Protein AF-A0A932WW23-F1 (afdb_monomer)

Solvent-accessible surface area (backbone atoms only — not comparable to full-atom values): 6292 Å² total; per-residue (Å²): 137,76,63,62,64,58,52,51,52,51,52,50,52,52,52,52,54,51,48,51,52,51,51,54,69,54,38,59,61,53,49,52,51,48,53,50,46,67,54,45,51,57,51,49,54,59,62,46,47,21,56,51,38,28,36,34,70,71,64,77,38,61,59,84,69,48,49,72,77,44,39,72,58,53,50,38,61,71,72,43,58,68,86,62,21,52,61,52,53,52,46,35,37,77,44,14,46,80,62,41,66,54,52,53,52,41,52,74,71,53,74,76,115

Secondary structure (DSSP, 8-state):
--SHHHHHHHHHHHHHHHHHHHHHHHHHHHHHHHHHHHHHHHHHHHHHHHHHHHHHHTTSS-HHHHHHHTHHHHHHHHHS-HHHHHHHHHHHHHHHHHHHHHHHHHHHTTTT-

Sequence (113 aa):
MTILLPALAVIFAAVNVWLIVRIINRKERWAKWTIAATLCLPALYVLSFGPACGLVERGTLNISNVAPVYRPILVVMLRGPNWMRRPLDEYARLCGGEGTVFWMRLLVDGRMF

Foldseek 3Di:
DPVPVVVVVVVVVVVVVVVVCVCVVVVVVVVVVVVCCVVVVVVVLLVVLQQVLQCVLVVVDPCVVVCVSCVVVLCCLVVNDPVSNVVSVVSNCVRHNPVSVVVSVCVVVVVPD

Mean predicted aligned error: 10.71 Å

Radius of gyration: 26.0 Å; Cα contacts (8 Å, |Δi|>4): 57; chains: 1; bounding box: 42×28×80 Å

Structure (mmCIF, N/CA/C/O backbone):
data_AF-A0A932WW23-F1
#
_entry.id   AF-A0A932WW23-F1
#
loop_
_atom_site.group_PDB
_atom_site.id
_atom_site.type_symbol
_atom_site.label_atom_id
_atom_site.label_alt_id
_atom_site.label_comp_id
_atom_site.label_asym_id
_atom_site.label_entity_id
_atom_site.label_seq_id
_atom_site.pdbx_PDB_ins_code
_atom_site.Cartn_x
_atom_site.Cartn_y
_atom_site.Cartn_z
_atom_site.occupancy
_atom_site.B_iso_or_equiv
_atom_site.auth_seq_id
_atom_site.auth_comp_id
_atom_site.auth_asym_id
_atom_site.auth_atom_id
_atom_site.pdbx_PDB_model_num
ATOM 1 N N . MET A 1 1 ? -21.981 -6.800 60.126 1.00 59.06 1 MET A N 1
ATOM 2 C CA . MET A 1 1 ? -21.199 -6.927 58.873 1.00 59.06 1 MET A CA 1
ATOM 3 C C . MET A 1 1 ? -21.988 -6.423 57.657 1.00 59.06 1 MET A C 1
ATOM 5 O O . MET A 1 1 ? -22.103 -7.116 56.660 1.00 59.06 1 MET A O 1
ATOM 9 N N . THR A 1 2 ? -22.538 -5.206 57.718 1.00 78.44 2 THR A N 1
ATOM 10 C CA . THR A 1 2 ? -23.403 -4.632 56.662 1.00 78.44 2 THR A CA 1
ATOM 11 C C . THR A 1 2 ? -22.709 -3.559 55.819 1.00 78.44 2 THR A C 1
ATOM 13 O O . THR A 1 2 ? -23.207 -3.203 54.762 1.00 78.44 2 THR A O 1
ATOM 16 N N . ILE A 1 3 ? -21.543 -3.069 56.252 1.00 88.62 3 ILE A N 1
ATOM 17 C CA . ILE A 1 3 ? -20.840 -1.927 55.636 1.00 88.62 3 ILE A CA 1
ATOM 18 C C . ILE A 1 3 ? -19.869 -2.376 54.524 1.00 88.62 3 ILE A C 1
ATOM 20 O O . ILE A 1 3 ? -19.532 -1.613 53.626 1.00 88.62 3 ILE A O 1
ATOM 24 N N . LEU A 1 4 ? -19.451 -3.644 54.540 1.00 91.56 4 LEU A N 1
ATOM 25 C CA . LEU A 1 4 ? -18.432 -4.178 53.630 1.00 91.56 4 LEU A CA 1
ATOM 26 C C . LEU A 1 4 ? -18.936 -4.312 52.183 1.00 91.56 4 LEU A C 1
ATOM 28 O O . LEU A 1 4 ? -18.256 -3.902 51.247 1.00 91.56 4 LEU A O 1
ATOM 32 N N . LEU A 1 5 ? -20.156 -4.827 52.011 1.00 88.62 5 LEU A N 1
ATOM 33 C CA . LEU A 1 5 ? -20.830 -4.946 50.713 1.00 88.62 5 LEU A CA 1
ATOM 34 C C . LEU A 1 5 ? -21.027 -3.592 50.002 1.00 88.62 5 LEU A C 1
ATOM 36 O O . LEU A 1 5 ? -20.601 -3.472 48.852 1.00 88.62 5 LEU A O 1
ATOM 40 N N . PRO A 1 6 ? -21.606 -2.554 50.642 1.00 91.94 6 PRO A N 1
ATOM 41 C CA . PRO A 1 6 ? -21.768 -1.257 49.993 1.00 91.94 6 PRO A CA 1
ATOM 42 C C . PRO A 1 6 ? -20.424 -0.566 49.732 1.00 91.94 6 PRO A C 1
ATOM 44 O O . PRO A 1 6 ? -20.266 0.060 48.687 1.00 91.94 6 PRO A O 1
ATOM 47 N N . ALA A 1 7 ? -19.427 -0.727 50.609 1.00 94.81 7 ALA A N 1
ATOM 48 C CA . ALA A 1 7 ? -18.093 -0.173 50.379 1.00 94.81 7 ALA A CA 1
ATOM 49 C C . ALA A 1 7 ? -17.425 -0.762 49.122 1.00 94.81 7 ALA A C 1
ATOM 51 O O . ALA A 1 7 ? -16.895 -0.015 48.300 1.00 94.81 7 ALA A O 1
ATOM 52 N N . LEU A 1 8 ? -17.499 -2.083 48.922 1.00 90.56 8 LEU A N 1
ATOM 53 C CA . LEU A 1 8 ? -16.961 -2.733 47.720 1.00 90.56 8 LEU A CA 1
ATOM 54 C C . LEU A 1 8 ? -17.700 -2.303 46.447 1.00 90.56 8 LEU A C 1
ATOM 56 O O . LEU A 1 8 ? -17.058 -2.066 45.423 1.00 90.56 8 LEU A O 1
ATOM 60 N N . ALA A 1 9 ? -19.025 -2.146 46.511 1.00 92.50 9 ALA A N 1
ATOM 61 C CA . ALA A 1 9 ? -19.822 -1.677 45.378 1.00 92.50 9 ALA A CA 1
ATOM 62 C C . ALA A 1 9 ? -19.431 -0.252 44.947 1.00 92.50 9 ALA A C 1
ATOM 64 O O . ALA A 1 9 ? -19.265 0.013 43.755 1.00 92.50 9 ALA A O 1
ATOM 65 N N . VAL A 1 10 ? -19.215 0.651 45.911 1.00 96.75 10 VAL A N 1
ATOM 66 C CA . VAL A 1 10 ? -18.779 2.030 45.643 1.00 96.75 10 VAL A CA 1
ATOM 67 C C . VAL A 1 10 ? -17.374 2.060 45.040 1.00 96.75 10 VAL A C 1
ATOM 69 O O . VAL A 1 10 ? -17.152 2.760 44.053 1.00 96.75 10 VAL A O 1
ATOM 72 N N . ILE A 1 11 ? -16.437 1.268 45.573 1.00 96.00 11 ILE A N 1
ATOM 73 C CA . ILE A 1 11 ? -15.073 1.183 45.030 1.00 96.00 11 ILE A CA 1
ATOM 74 C C . ILE A 1 11 ? -15.100 0.637 43.598 1.00 96.00 11 ILE A C 1
ATOM 76 O O . ILE A 1 11 ? -14.444 1.193 42.718 1.00 96.00 11 ILE A O 1
ATOM 80 N N . PHE A 1 12 ? -15.892 -0.406 43.334 1.00 85.69 12 PHE A N 1
ATOM 81 C CA . PHE A 1 12 ? -16.039 -0.960 41.990 1.00 85.69 12 PHE A CA 1
ATOM 82 C C . PHE A 1 12 ? -16.587 0.086 41.013 1.00 85.69 12 PHE A C 1
ATOM 84 O O . PHE A 1 12 ? -16.008 0.291 39.945 1.00 85.69 12 PHE A O 1
ATOM 91 N N . ALA A 1 13 ? -17.652 0.801 41.381 1.00 92.50 13 ALA A N 1
ATOM 92 C CA . ALA A 1 13 ? -18.216 1.859 40.547 1.00 92.50 13 ALA A CA 1
ATOM 93 C C . ALA A 1 13 ? -17.195 2.977 40.267 1.00 92.50 13 ALA A C 1
ATOM 95 O O . ALA A 1 13 ? -17.017 3.377 39.115 1.00 92.50 13 ALA A O 1
ATOM 96 N N . ALA A 1 14 ? -16.465 3.423 41.293 1.00 95.62 14 ALA A N 1
ATOM 97 C CA . ALA A 1 14 ? -15.440 4.455 41.164 1.00 95.62 14 ALA A CA 1
ATOM 98 C C . ALA A 1 14 ? -14.299 4.034 40.218 1.00 95.62 14 ALA A C 1
ATOM 100 O O . ALA A 1 14 ? -13.888 4.816 39.358 1.00 95.62 14 ALA A O 1
ATOM 101 N N . VAL A 1 15 ? -13.827 2.786 40.318 1.00 88.75 15 VAL A N 1
ATOM 102 C CA . VAL A 1 15 ? -12.787 2.242 39.429 1.00 88.75 15 VAL A CA 1
ATOM 103 C C . VAL A 1 15 ? -13.283 2.154 37.985 1.00 88.75 15 VAL A C 1
ATOM 105 O O . VAL A 1 15 ? -12.549 2.530 37.071 1.00 88.75 15 VAL A O 1
ATOM 108 N N . ASN A 1 16 ? -14.527 1.719 37.762 1.00 75.38 16 ASN A N 1
ATOM 109 C CA . ASN A 1 16 ? -15.103 1.641 36.417 1.00 75.38 16 ASN A CA 1
ATOM 110 C C . ASN A 1 16 ? -15.195 3.023 35.758 1.00 75.38 16 ASN A C 1
ATOM 112 O O . ASN A 1 16 ? -14.732 3.197 34.631 1.00 75.38 16 ASN A O 1
ATOM 116 N N . VAL A 1 17 ? -15.718 4.025 36.471 1.00 91.56 17 VAL A N 1
ATOM 117 C CA . VAL A 1 17 ? -15.806 5.400 35.954 1.00 91.56 17 VAL A CA 1
ATOM 118 C C . VAL A 1 17 ? -14.412 5.960 35.652 1.00 91.56 17 VAL A C 1
ATOM 120 O O . VAL A 1 17 ? -14.186 6.502 34.569 1.00 91.56 17 VAL A O 1
ATOM 123 N N . TRP A 1 18 ? -13.445 5.773 36.557 1.00 90.50 18 TRP A N 1
ATOM 124 C CA . TRP A 1 18 ? -12.068 6.236 36.361 1.00 90.50 18 TRP A CA 1
ATOM 125 C C . TRP A 1 18 ? -11.388 5.587 35.147 1.00 90.50 18 TRP A C 1
ATOM 127 O O . TRP A 1 18 ? -10.727 6.277 34.364 1.00 90.50 18 TRP A O 1
ATOM 137 N N . LEU A 1 19 ? -11.581 4.280 34.941 1.00 73.81 19 LEU A N 1
ATOM 138 C CA . LEU A 1 19 ? -11.049 3.572 33.777 1.00 73.81 19 LEU A CA 1
ATOM 139 C C . LEU A 1 19 ? -11.671 4.068 32.472 1.00 73.81 19 LEU A C 1
ATOM 141 O O . LEU A 1 19 ? -10.933 4.296 31.516 1.00 73.81 19 LEU A O 1
ATOM 145 N N . ILE A 1 20 ? -12.986 4.288 32.426 1.00 78.19 20 ILE A N 1
ATOM 146 C CA . ILE A 1 20 ? -13.672 4.794 31.228 1.00 78.19 20 ILE A CA 1
ATOM 147 C C . ILE A 1 20 ? -13.136 6.178 30.854 1.00 78.19 20 ILE A C 1
ATOM 149 O O . ILE A 1 20 ? -12.731 6.387 29.709 1.00 78.19 20 ILE A O 1
ATOM 153 N N . VAL A 1 21 ? -13.036 7.093 31.825 1.00 82.81 21 VAL A N 1
ATOM 154 C CA . VAL A 1 21 ? -12.453 8.427 31.609 1.00 82.81 21 VAL A CA 1
ATOM 155 C C . VAL A 1 21 ? -11.013 8.310 31.115 1.00 82.81 21 VAL A C 1
ATOM 157 O O . VAL A 1 21 ? -10.646 8.968 30.146 1.00 82.81 21 VAL A O 1
ATOM 160 N N . ARG A 1 22 ? -10.192 7.436 31.711 1.00 80.38 22 ARG A N 1
ATOM 161 C CA . ARG A 1 22 ? -8.796 7.241 31.290 1.00 80.38 22 ARG A CA 1
ATOM 162 C C . ARG A 1 22 ? -8.684 6.628 29.891 1.00 80.38 22 ARG A C 1
ATOM 164 O O . ARG A 1 22 ? -7.786 7.014 29.147 1.00 80.38 22 ARG A O 1
ATOM 171 N N . ILE A 1 23 ? -9.575 5.713 29.510 1.00 69.75 23 ILE A N 1
ATOM 172 C CA . ILE A 1 23 ? -9.628 5.119 28.165 1.00 69.75 23 ILE A CA 1
ATOM 173 C C . ILE A 1 23 ? -10.025 6.180 27.137 1.00 69.75 23 ILE A C 1
ATOM 175 O O . ILE A 1 23 ? -9.357 6.298 26.113 1.00 69.75 23 ILE 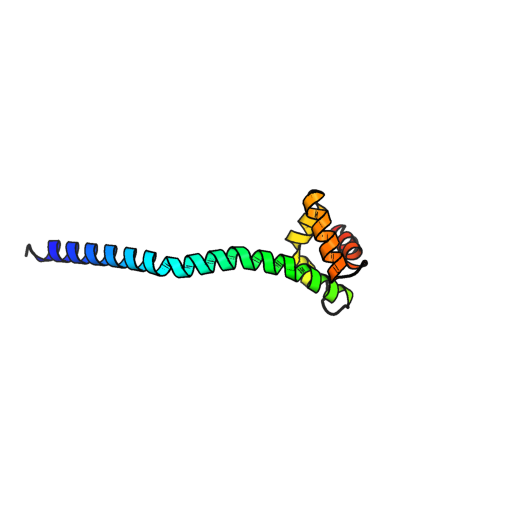A O 1
ATOM 179 N N . ILE A 1 24 ? -11.054 6.982 27.418 1.00 73.50 24 ILE A N 1
ATOM 180 C CA . ILE A 1 24 ? -11.510 8.057 26.527 1.00 73.50 24 ILE A CA 1
ATOM 181 C C . ILE A 1 24 ? -10.425 9.133 26.392 1.00 73.50 24 ILE A C 1
ATOM 183 O O . ILE A 1 24 ? -10.023 9.463 25.278 1.00 73.50 24 ILE A O 1
ATOM 187 N N . ASN A 1 25 ? -9.858 9.593 27.509 1.00 70.12 25 ASN A N 1
ATOM 188 C CA . ASN A 1 25 ? -8.834 10.638 27.526 1.00 70.12 25 ASN A CA 1
ATOM 189 C C . ASN A 1 25 ? -7.510 10.174 26.877 1.00 70.12 25 ASN A C 1
ATOM 191 O O . ASN A 1 25 ? -6.787 10.958 26.269 1.00 70.12 25 ASN A O 1
ATOM 195 N N . ARG A 1 26 ? -7.189 8.870 26.928 1.00 67.00 26 ARG A N 1
ATOM 196 C CA . ARG A 1 26 ? -6.032 8.298 26.211 1.00 67.00 26 ARG A CA 1
ATOM 197 C C . ARG A 1 26 ? -6.329 8.057 24.727 1.00 67.00 26 ARG A C 1
ATOM 199 O O . ARG A 1 26 ? -5.397 8.084 23.923 1.00 67.00 26 ARG A O 1
ATOM 206 N N . LYS A 1 27 ? -7.593 7.848 24.342 1.00 61.44 27 LYS A N 1
ATOM 207 C CA . LYS A 1 27 ? -7.995 7.585 22.954 1.00 61.44 27 LYS A CA 1
ATOM 208 C C . LYS A 1 27 ? -7.872 8.789 22.035 1.00 61.44 27 LYS A C 1
ATOM 210 O O . LYS A 1 27 ? -7.692 8.549 20.855 1.00 61.44 27 LYS A O 1
ATOM 215 N N . GLU A 1 28 ? -7.872 10.037 22.496 1.00 65.44 28 GLU A N 1
ATOM 216 C CA . GLU A 1 28 ? -7.724 11.168 21.562 1.00 65.44 28 GLU A CA 1
ATOM 217 C C . GLU A 1 28 ? -6.377 11.166 20.830 1.00 65.44 28 GLU A C 1
ATOM 219 O O . GLU A 1 28 ? -6.309 11.440 19.631 1.00 65.44 28 GLU A O 1
ATOM 224 N N . ARG A 1 29 ? -5.289 10.809 21.526 1.00 71.00 29 ARG A N 1
ATOM 225 C CA . ARG A 1 29 ? -3.962 10.737 20.901 1.00 71.00 29 ARG A CA 1
ATOM 226 C C . ARG A 1 29 ? -3.861 9.528 19.979 1.00 71.00 29 ARG A C 1
ATOM 228 O O . ARG A 1 29 ? -3.393 9.666 18.856 1.00 71.00 29 ARG A O 1
ATOM 235 N N . TRP A 1 30 ? -4.341 8.367 20.426 1.00 77.12 30 TRP A N 1
ATOM 236 C CA . TRP A 1 30 ? -4.333 7.147 19.615 1.00 77.12 30 TRP A CA 1
ATOM 237 C C . TRP A 1 30 ? -5.266 7.255 18.410 1.00 77.12 30 TRP A C 1
ATOM 239 O O . TRP A 1 30 ? -4.872 6.821 17.343 1.00 77.12 30 TRP A O 1
ATOM 249 N N . ALA A 1 31 ? -6.421 7.912 18.538 1.00 77.56 31 ALA A N 1
ATOM 250 C CA . ALA A 1 31 ? -7.355 8.173 17.446 1.00 77.56 31 ALA A CA 1
ATOM 251 C C . ALA A 1 31 ? -6.724 9.068 16.374 1.00 77.56 31 ALA A C 1
ATOM 253 O O . ALA A 1 31 ? -6.784 8.742 15.189 1.00 77.56 31 ALA A O 1
ATOM 254 N N . LYS A 1 32 ? -6.054 10.156 16.780 1.00 78.94 32 LYS A N 1
ATOM 255 C CA . LYS A 1 32 ? -5.319 11.032 15.854 1.00 78.94 32 LYS A CA 1
ATOM 256 C C . LYS A 1 32 ? -4.205 10.272 15.133 1.00 78.94 32 LYS A C 1
ATOM 258 O O . LYS A 1 32 ? -4.113 10.361 13.914 1.00 78.94 32 LYS A O 1
ATOM 263 N N . TRP A 1 33 ? -3.413 9.477 15.859 1.00 86.44 33 TRP A N 1
ATOM 264 C CA . TRP A 1 33 ? -2.364 8.648 15.254 1.00 86.44 33 TRP A CA 1
ATOM 265 C C . TRP A 1 33 ? -2.923 7.559 14.344 1.00 86.44 33 TRP A C 1
ATOM 267 O O . TRP A 1 33 ? -2.363 7.341 13.277 1.00 86.44 33 TRP A O 1
ATOM 277 N N . THR A 1 34 ? -4.033 6.909 14.705 1.00 82.00 34 THR A N 1
ATOM 278 C CA . THR A 1 34 ? -4.666 5.916 13.833 1.00 82.00 34 THR A CA 1
ATOM 279 C C . THR A 1 34 ? -5.206 6.566 12.576 1.00 82.00 34 THR A C 1
ATOM 281 O O . THR A 1 34 ? -4.907 6.067 11.511 1.00 82.00 34 THR A O 1
ATOM 284 N N . ILE A 1 35 ? -5.905 7.704 12.654 1.00 82.31 35 ILE A N 1
ATOM 285 C CA . ILE A 1 35 ? -6.410 8.395 11.457 1.00 82.31 35 ILE A CA 1
ATOM 286 C C . ILE A 1 35 ? -5.244 8.832 10.566 1.00 82.31 35 ILE A C 1
ATOM 288 O O . ILE A 1 35 ? -5.268 8.586 9.362 1.00 82.31 35 ILE A O 1
ATOM 292 N N . ALA A 1 36 ? -4.197 9.418 11.156 1.00 86.38 36 ALA A N 1
ATOM 293 C CA . ALA A 1 36 ? -2.997 9.792 10.421 1.00 86.38 36 ALA A CA 1
ATOM 294 C C . ALA A 1 36 ? -2.353 8.571 9.754 1.00 86.38 36 ALA A C 1
ATOM 296 O O . ALA A 1 36 ? -2.073 8.619 8.565 1.00 86.38 36 ALA A O 1
ATOM 297 N N . ALA A 1 37 ? -2.177 7.459 10.469 1.00 89.19 37 ALA A N 1
ATOM 298 C CA . ALA A 1 37 ? -1.619 6.235 9.908 1.00 89.19 37 ALA A CA 1
ATOM 299 C C . ALA A 1 37 ? -2.521 5.650 8.811 1.00 89.19 37 ALA A C 1
ATOM 301 O O . ALA A 1 37 ? -2.032 5.322 7.739 1.00 89.19 37 ALA A O 1
ATOM 302 N N . THR A 1 38 ? -3.834 5.573 9.033 1.00 86.19 38 THR A N 1
ATOM 303 C CA . THR A 1 38 ? -4.808 5.024 8.082 1.00 86.19 38 THR A CA 1
ATOM 304 C C . THR A 1 38 ? -4.886 5.838 6.794 1.00 86.19 38 THR A C 1
ATOM 306 O O . THR A 1 38 ? -5.133 5.254 5.749 1.00 86.19 38 THR A O 1
ATOM 309 N N . LEU A 1 39 ? -4.653 7.153 6.831 1.00 88.62 39 LEU A N 1
ATOM 310 C CA . LEU A 1 39 ? -4.608 7.987 5.625 1.00 88.62 39 LEU A CA 1
ATOM 311 C C . LEU A 1 39 ? -3.211 8.033 4.995 1.00 88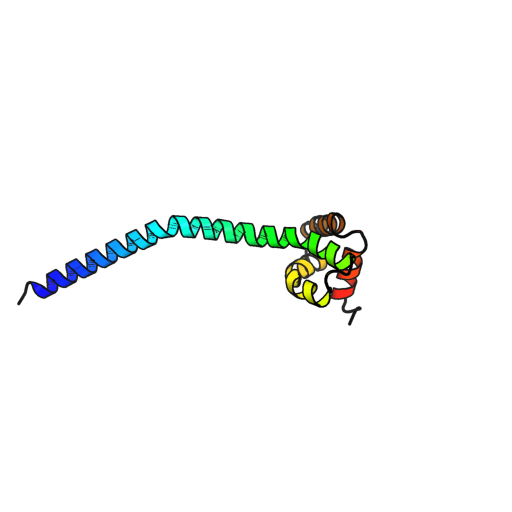.62 39 LEU A C 1
ATOM 313 O O . LEU A 1 39 ? -3.073 7.971 3.774 1.00 88.62 39 LEU A O 1
ATOM 317 N N . CYS A 1 40 ? -2.169 8.117 5.820 1.00 90.31 40 CYS A N 1
ATOM 318 C CA . CYS A 1 40 ? -0.798 8.305 5.361 1.00 90.31 40 CYS A CA 1
ATOM 319 C C . CYS A 1 40 ? -0.195 7.006 4.811 1.00 90.31 40 CYS A C 1
ATOM 321 O O . CYS A 1 40 ? 0.483 7.051 3.794 1.00 90.31 40 CYS A O 1
ATOM 323 N N . LEU A 1 41 ? -0.479 5.839 5.406 1.00 92.62 41 LEU A N 1
ATOM 324 C CA . LEU A 1 41 ? 0.039 4.552 4.918 1.00 92.62 41 LEU A CA 1
ATOM 325 C C . LEU A 1 41 ? -0.417 4.236 3.484 1.00 92.62 41 LEU A C 1
ATOM 327 O O . LEU A 1 41 ? 0.448 3.943 2.661 1.00 92.62 41 LEU A O 1
ATOM 331 N N . PRO A 1 42 ? -1.716 4.321 3.127 1.00 90.12 42 PRO A N 1
ATOM 332 C CA . PRO A 1 42 ? -2.145 4.094 1.750 1.00 90.12 42 PRO A CA 1
ATOM 333 C C . PRO A 1 42 ? -1.587 5.133 0.780 1.00 90.12 42 P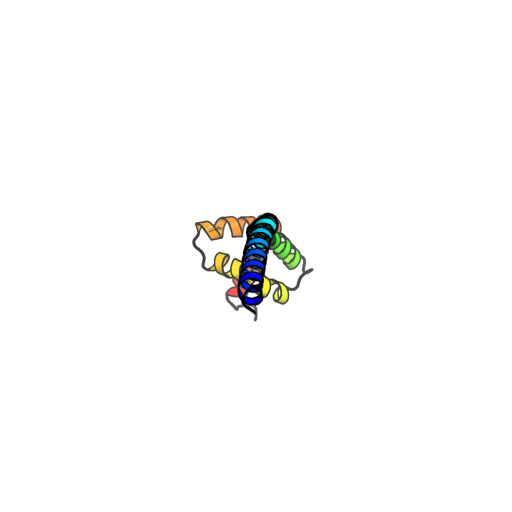RO A C 1
ATOM 335 O O . PRO A 1 42 ? -1.188 4.776 -0.325 1.00 90.12 42 PRO A O 1
ATOM 338 N N . ALA A 1 43 ? -1.517 6.404 1.191 1.00 89.25 43 ALA A N 1
ATOM 339 C CA . ALA A 1 43 ? -0.935 7.456 0.362 1.00 89.25 43 ALA A CA 1
ATOM 340 C C . ALA A 1 43 ? 0.551 7.184 0.085 1.00 89.25 43 ALA A C 1
ATOM 342 O O . ALA A 1 43 ? 0.975 7.212 -1.067 1.00 89.25 43 ALA A O 1
ATOM 343 N N . LEU A 1 44 ? 1.324 6.842 1.119 1.00 93.69 44 LEU A N 1
ATOM 344 C CA . LEU A 1 44 ? 2.730 6.465 0.994 1.00 93.69 44 LEU A CA 1
ATOM 345 C C . LEU A 1 44 ? 2.913 5.217 0.130 1.00 93.69 44 LEU A C 1
ATOM 347 O O . LEU A 1 44 ? 3.843 5.179 -0.663 1.00 93.69 44 LEU A O 1
ATOM 351 N N . TYR A 1 45 ? 2.020 4.232 0.237 1.00 92.75 45 TYR A N 1
ATOM 352 C CA . TYR A 1 45 ? 2.051 3.026 -0.589 1.00 92.75 45 TYR A CA 1
ATOM 353 C C . TYR A 1 45 ? 1.820 3.323 -2.079 1.00 92.75 45 TYR A C 1
ATOM 355 O O . TYR A 1 45 ? 2.512 2.783 -2.940 1.00 92.75 45 TYR A O 1
ATOM 363 N N . VAL A 1 46 ? 0.876 4.209 -2.408 1.00 91.00 46 VAL A N 1
ATOM 364 C CA . VAL A 1 46 ? 0.664 4.640 -3.800 1.00 91.00 46 VAL A CA 1
ATOM 365 C C . VAL A 1 46 ? 1.854 5.467 -4.289 1.00 91.00 46 VAL A C 1
ATOM 367 O O . VAL A 1 46 ? 2.336 5.247 -5.396 1.00 91.00 46 VAL A O 1
ATOM 370 N N . LEU A 1 47 ? 2.380 6.368 -3.456 1.00 92.12 47 LEU A N 1
ATOM 371 C CA . LEU A 1 47 ? 3.543 7.193 -3.792 1.00 92.12 47 LEU A CA 1
ATOM 372 C C . LEU A 1 47 ? 4.845 6.385 -3.912 1.00 92.12 47 LEU A C 1
ATOM 374 O O . LEU A 1 47 ? 5.754 6.782 -4.634 1.00 92.12 47 LEU A O 1
ATOM 378 N N . SER A 1 48 ? 4.972 5.244 -3.235 1.00 94.56 48 SER A N 1
ATOM 379 C CA . SER A 1 48 ? 6.155 4.389 -3.359 1.00 94.56 48 SER A CA 1
ATOM 380 C C . SER A 1 48 ? 6.137 3.531 -4.624 1.00 94.56 48 SER A C 1
ATOM 382 O O . SER A 1 48 ? 7.189 3.040 -5.037 1.00 94.56 48 SER A O 1
ATOM 384 N N . PHE A 1 49 ? 4.973 3.372 -5.264 1.00 92.31 49 PHE A N 1
ATOM 385 C CA . PHE A 1 49 ? 4.826 2.574 -6.478 1.00 92.31 49 PHE A CA 1
ATOM 386 C C . PHE A 1 49 ? 5.690 3.104 -7.627 1.00 92.31 49 PHE A C 1
ATOM 388 O O . PHE A 1 49 ? 6.437 2.334 -8.225 1.00 92.31 49 PHE A O 1
ATOM 395 N N . GLY A 1 50 ? 5.655 4.411 -7.899 1.00 89.31 50 GLY A N 1
ATOM 396 C CA . GLY A 1 50 ? 6.425 5.027 -8.984 1.00 89.31 50 GLY A CA 1
ATOM 397 C C . GLY A 1 50 ? 7.938 4.787 -8.859 1.00 89.31 50 GLY A C 1
ATOM 398 O O . GLY A 1 50 ? 8.536 4.205 -9.767 1.00 89.31 50 GLY A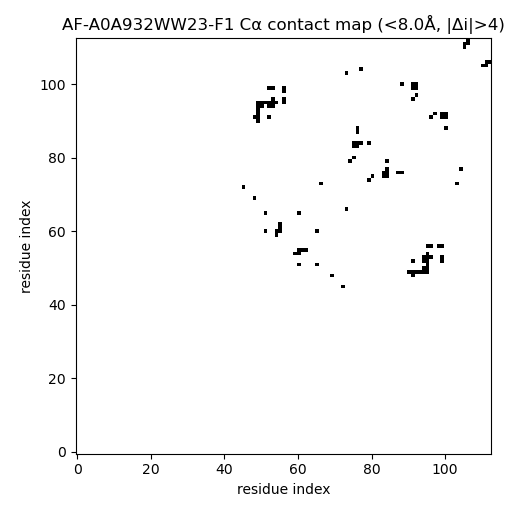 O 1
ATOM 399 N N . PRO A 1 51 ? 8.573 5.159 -7.731 1.00 92.06 51 PRO A N 1
ATOM 400 C CA . PRO A 1 51 ? 9.986 4.875 -7.486 1.00 92.06 51 PRO A CA 1
ATOM 401 C C . PRO A 1 51 ? 10.331 3.382 -7.558 1.00 92.06 51 PRO A C 1
ATOM 403 O O . PRO A 1 51 ? 11.377 3.024 -8.096 1.00 92.06 51 PRO A O 1
ATOM 406 N N . ALA A 1 52 ? 9.455 2.499 -7.063 1.00 92.44 52 ALA A N 1
ATOM 407 C CA . ALA A 1 52 ? 9.663 1.056 -7.167 1.00 92.44 52 ALA A CA 1
ATOM 408 C C . ALA A 1 52 ? 9.695 0.585 -8.632 1.00 92.44 52 ALA A C 1
ATOM 410 O O . ALA A 1 52 ? 10.540 -0.238 -8.978 1.00 92.44 52 ALA A O 1
ATOM 411 N N . CYS A 1 53 ? 8.844 1.144 -9.500 1.00 89.50 53 CYS A N 1
ATOM 412 C CA . CYS A 1 53 ? 8.873 0.873 -10.940 1.00 89.50 53 CYS A CA 1
ATOM 413 C C . CYS A 1 53 ? 10.222 1.265 -11.555 1.00 89.50 53 CYS A C 1
ATOM 415 O O . CYS A 1 53 ? 10.839 0.452 -12.239 1.00 89.50 53 CYS A O 1
ATOM 417 N N . GLY A 1 54 ? 10.711 2.473 -11.261 1.00 90.56 54 GLY A N 1
ATOM 418 C CA . GLY A 1 54 ? 12.001 2.946 -11.772 1.00 90.56 54 GLY A CA 1
ATOM 419 C C . GLY A 1 54 ? 13.197 2.133 -11.264 1.00 90.56 54 GLY A C 1
ATOM 420 O O . GLY A 1 54 ? 14.163 1.924 -11.993 1.00 90.56 54 GLY A O 1
ATOM 421 N N . LEU A 1 55 ? 13.144 1.619 -10.031 1.00 92.75 55 LEU A N 1
ATOM 422 C CA . LEU A 1 55 ? 14.173 0.713 -9.507 1.00 92.75 55 LEU A CA 1
ATOM 423 C C . LEU A 1 55 ? 14.160 -0.652 -10.214 1.00 92.75 55 LEU A C 1
ATOM 425 O O . LEU A 1 55 ? 15.219 -1.191 -10.534 1.00 92.75 55 LEU A O 1
ATOM 429 N N . VAL A 1 56 ? 12.976 -1.193 -10.511 1.00 91.62 56 VAL A N 1
ATOM 430 C CA . VAL A 1 56 ? 12.849 -2.427 -11.301 1.00 91.62 56 VAL A CA 1
ATOM 431 C C . VAL A 1 56 ? 13.379 -2.228 -12.724 1.00 91.62 56 VAL A C 1
ATOM 433 O O . VAL A 1 56 ? 14.112 -3.079 -13.217 1.00 91.62 56 VAL A O 1
ATOM 436 N N . GLU A 1 57 ? 13.087 -1.089 -13.360 1.00 88.19 57 GLU A N 1
ATOM 437 C CA . GLU A 1 57 ? 13.601 -0.755 -14.699 1.00 88.19 57 GLU A CA 1
ATOM 438 C C . GLU A 1 57 ? 15.135 -0.681 -14.733 1.00 88.19 57 GLU A C 1
ATOM 440 O O . GLU A 1 57 ? 15.768 -1.170 -15.666 1.00 88.19 57 GLU A O 1
ATOM 445 N N . ARG A 1 58 ? 15.751 -0.138 -13.676 1.00 90.44 58 ARG A N 1
ATOM 446 C CA . ARG A 1 58 ? 17.215 -0.097 -13.516 1.00 90.44 58 ARG A CA 1
ATOM 447 C C . ARG A 1 58 ? 17.831 -1.452 -13.151 1.00 90.44 58 ARG A C 1
ATOM 449 O O . ARG A 1 58 ? 19.044 -1.529 -12.972 1.00 90.44 58 ARG A O 1
ATOM 456 N N . GLY A 1 59 ? 17.019 -2.496 -12.978 1.00 92.69 59 GLY A N 1
ATOM 457 C CA . GLY A 1 59 ? 17.466 -3.826 -12.566 1.00 92.69 59 GLY A CA 1
ATOM 458 C C . GLY A 1 59 ? 17.955 -3.905 -11.117 1.00 92.69 59 GLY A C 1
ATOM 459 O O . GLY A 1 59 ? 18.567 -4.902 -10.742 1.00 92.69 59 GLY A O 1
ATOM 460 N N . THR A 1 60 ? 17.706 -2.885 -10.287 1.00 96.06 60 THR A N 1
ATOM 461 C CA . THR A 1 60 ? 18.132 -2.896 -8.877 1.00 96.06 60 THR A CA 1
ATOM 462 C C . THR A 1 60 ? 17.190 -3.717 -8.002 1.00 96.06 60 THR A C 1
ATOM 464 O O . THR A 1 60 ? 17.624 -4.308 -7.014 1.00 96.06 60 THR A O 1
ATOM 467 N N . LEU A 1 61 ? 15.907 -3.790 -8.371 1.00 94.38 61 LEU A N 1
ATOM 468 C CA . LEU A 1 61 ? 14.915 -4.647 -7.729 1.00 94.38 61 LEU A CA 1
ATOM 469 C C . LEU A 1 61 ? 14.424 -5.724 -8.693 1.00 94.38 61 LEU A C 1
ATOM 471 O O . LEU A 1 61 ? 14.066 -5.446 -9.834 1.00 94.38 61 LEU A O 1
ATOM 475 N N . ASN A 1 62 ? 14.341 -6.960 -8.199 1.00 92.75 62 ASN A N 1
ATOM 476 C CA . ASN A 1 62 ? 13.737 -8.052 -8.951 1.00 92.75 62 ASN A CA 1
ATOM 477 C C . ASN A 1 62 ? 12.210 -7.905 -8.944 1.00 92.75 62 ASN A C 1
ATOM 479 O O . ASN A 1 62 ? 11.579 -7.846 -7.882 1.00 92.75 62 ASN A O 1
ATOM 483 N N . ILE A 1 63 ? 11.617 -7.886 -10.135 1.00 88.38 63 ILE A N 1
ATOM 484 C CA . ILE A 1 63 ? 10.179 -7.727 -10.326 1.00 88.38 63 ILE A CA 1
ATOM 485 C C . ILE A 1 63 ? 9.360 -8.811 -9.613 1.00 88.38 63 ILE A C 1
ATOM 487 O O . ILE A 1 63 ? 8.286 -8.513 -9.095 1.00 88.38 63 ILE A O 1
ATOM 491 N N . SER A 1 64 ? 9.897 -10.028 -9.482 1.00 89.69 64 SER A N 1
ATOM 492 C CA . SER A 1 64 ? 9.247 -11.141 -8.780 1.00 89.69 64 SER A CA 1
ATOM 493 C C . SER A 1 64 ? 9.022 -10.862 -7.292 1.00 89.69 64 SER A C 1
ATOM 495 O O . SER A 1 64 ? 8.075 -11.382 -6.709 1.00 89.69 64 SER A O 1
ATOM 497 N N . ASN A 1 65 ? 9.842 -9.998 -6.682 1.00 92.38 65 ASN A N 1
ATOM 498 C CA . ASN A 1 65 ? 9.692 -9.596 -5.281 1.00 92.38 65 ASN A CA 1
ATOM 499 C C . ASN A 1 65 ? 8.755 -8.390 -5.126 1.00 92.38 65 ASN A C 1
ATOM 501 O O . ASN A 1 65 ? 8.061 -8.260 -4.120 1.00 92.38 65 ASN A O 1
ATOM 505 N N . VAL A 1 66 ? 8.725 -7.502 -6.123 1.00 91.81 66 VAL A N 1
ATOM 506 C CA . VAL A 1 66 ? 7.959 -6.247 -6.088 1.00 91.81 66 VAL A CA 1
ATOM 507 C C . VAL A 1 66 ? 6.500 -6.467 -6.501 1.00 91.81 66 VAL A C 1
ATOM 509 O O . VAL A 1 66 ? 5.587 -5.919 -5.880 1.00 91.81 66 VAL A O 1
ATOM 512 N N . ALA A 1 67 ? 6.253 -7.303 -7.512 1.00 89.88 67 ALA A N 1
ATOM 513 C CA . ALA A 1 67 ? 4.920 -7.540 -8.060 1.00 89.88 67 ALA A CA 1
ATOM 514 C C . ALA A 1 67 ? 3.894 -8.050 -7.024 1.00 89.88 67 ALA A C 1
ATOM 516 O O . ALA A 1 67 ? 2.772 -7.537 -7.025 1.00 89.88 67 ALA A O 1
ATOM 517 N N . PRO A 1 68 ? 4.222 -8.979 -6.099 1.00 92.81 68 PRO A N 1
ATOM 518 C CA . PRO A 1 68 ? 3.278 -9.417 -5.070 1.00 92.81 68 PRO A CA 1
ATOM 519 C C . PRO A 1 68 ? 2.867 -8.287 -4.118 1.00 92.81 68 PRO A C 1
ATOM 521 O O . PRO A 1 68 ? 1.693 -8.186 -3.763 1.00 92.81 68 PRO A O 1
ATOM 524 N N . VAL A 1 69 ? 3.811 -7.415 -3.748 1.00 95.12 69 VAL A N 1
ATOM 525 C CA . VAL A 1 69 ? 3.584 -6.289 -2.824 1.00 95.12 69 VAL A CA 1
ATOM 526 C C . VAL A 1 69 ? 2.665 -5.243 -3.449 1.00 95.12 69 VAL A C 1
ATOM 528 O O . VAL A 1 69 ? 1.787 -4.709 -2.772 1.00 95.12 69 VAL A O 1
ATOM 531 N N . TYR A 1 70 ? 2.818 -4.986 -4.751 1.00 93.75 70 TYR A N 1
ATOM 532 C CA . TYR A 1 70 ? 2.021 -4.007 -5.498 1.00 93.75 70 TYR A CA 1
ATOM 533 C C . TYR A 1 70 ? 0.821 -4.597 -6.248 1.00 93.75 70 TYR A C 1
ATOM 535 O O . TYR A 1 70 ? 0.149 -3.895 -7.006 1.00 93.75 70 TYR A O 1
ATOM 543 N N . ARG A 1 71 ? 0.492 -5.872 -6.005 1.00 92.38 71 ARG A N 1
ATOM 544 C CA . ARG A 1 71 ? -0.609 -6.578 -6.674 1.00 92.38 71 ARG A CA 1
ATOM 545 C C . ARG A 1 71 ? -1.949 -5.824 -6.637 1.00 92.38 71 ARG A C 1
ATOM 547 O O . ARG A 1 71 ? -2.594 -5.782 -7.683 1.00 92.38 71 ARG A O 1
ATOM 554 N N . PRO A 1 72 ? -2.387 -5.209 -5.518 1.00 93.69 72 PRO A N 1
ATOM 555 C CA . PRO A 1 72 ? -3.627 -4.430 -5.497 1.00 93.69 72 PRO A CA 1
ATOM 556 C C . PRO A 1 72 ? -3.638 -3.288 -6.521 1.00 93.69 72 PRO A C 1
ATOM 558 O O . PRO A 1 72 ? -4.599 -3.157 -7.277 1.00 93.69 72 PRO A O 1
ATOM 561 N N . ILE A 1 73 ? -2.555 -2.507 -6.601 1.00 92.62 73 ILE A N 1
ATOM 562 C CA . ILE A 1 73 ? -2.417 -1.420 -7.583 1.00 92.62 73 ILE A CA 1
ATOM 563 C C . ILE A 1 73 ? -2.379 -1.980 -9.001 1.00 92.62 73 ILE A C 1
ATOM 565 O O . ILE A 1 73 ? -3.089 -1.474 -9.865 1.00 92.62 73 ILE A O 1
ATOM 569 N N . LEU A 1 74 ? -1.631 -3.063 -9.235 1.00 90.94 74 LEU A N 1
ATOM 570 C CA . LEU A 1 74 ? -1.571 -3.709 -10.549 1.00 90.94 74 LEU A CA 1
ATOM 571 C C . LEU A 1 74 ? -2.959 -4.170 -11.017 1.00 90.94 74 LEU A C 1
ATOM 573 O O . LEU A 1 74 ? -3.330 -3.961 -12.169 1.00 90.94 74 LEU A O 1
ATOM 577 N N . VAL A 1 75 ? -3.775 -4.734 -10.121 1.00 91.06 75 VAL A N 1
ATOM 578 C CA . VAL A 1 75 ? -5.158 -5.121 -10.439 1.00 91.06 75 VAL A CA 1
ATOM 579 C C . VAL A 1 75 ? -5.997 -3.902 -10.829 1.00 91.06 75 VAL A C 1
ATOM 581 O O . VAL A 1 75 ? -6.718 -3.968 -11.825 1.00 91.06 75 VAL A O 1
ATOM 584 N N . VAL A 1 76 ? -5.882 -2.783 -10.107 1.00 91.81 76 VAL A N 1
ATOM 585 C CA . VAL A 1 76 ? -6.594 -1.535 -10.438 1.00 91.81 76 VAL A CA 1
ATOM 586 C C . VAL A 1 76 ? -6.109 -0.950 -11.767 1.00 91.81 76 VAL A C 1
ATOM 588 O O . VAL A 1 76 ? -6.926 -0.570 -12.602 1.00 91.8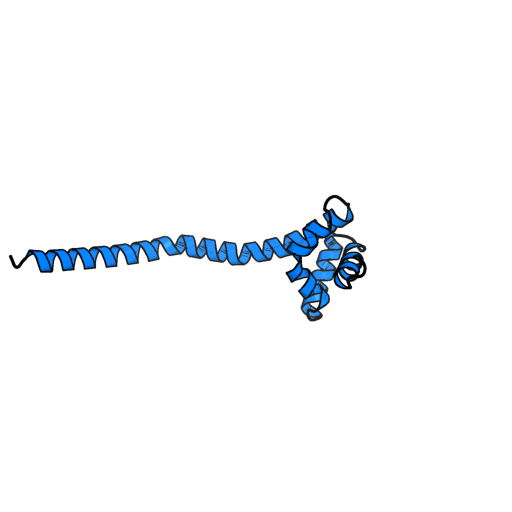1 76 VAL A O 1
ATOM 591 N N . MET A 1 77 ? -4.804 -0.938 -12.026 1.00 88.88 77 MET A N 1
ATOM 592 C CA . MET A 1 77 ? -4.244 -0.447 -13.290 1.00 88.88 77 MET A CA 1
ATOM 593 C C . MET A 1 77 ? -4.641 -1.302 -14.493 1.00 88.88 77 MET A C 1
ATOM 595 O O . MET A 1 77 ? -4.637 -0.810 -15.618 1.00 88.88 77 MET A O 1
ATOM 599 N N . LEU A 1 78 ? -5.001 -2.571 -14.291 1.00 88.31 78 LEU A N 1
ATOM 600 C CA . LEU A 1 78 ? -5.337 -3.484 -15.385 1.00 88.31 78 LEU A CA 1
ATOM 601 C C . LEU A 1 78 ? -6.833 -3.675 -15.593 1.00 88.31 78 LEU A C 1
ATOM 603 O O . LEU A 1 78 ? -7.273 -3.789 -16.737 1.00 88.31 78 LEU A O 1
ATOM 607 N N . ARG A 1 79 ? -7.606 -3.704 -14.508 1.00 91.44 79 ARG A N 1
ATOM 608 C CA . ARG A 1 79 ? -9.048 -3.992 -14.519 1.00 91.44 79 ARG A CA 1
ATOM 609 C C . ARG A 1 79 ? -9.902 -2.811 -14.072 1.00 91.44 79 ARG A C 1
ATOM 611 O O . ARG A 1 79 ? -11.121 -2.876 -14.178 1.00 91.44 79 ARG A O 1
ATOM 618 N N . GLY A 1 80 ? -9.284 -1.753 -13.555 1.00 92.19 80 GLY A N 1
ATOM 619 C CA . GLY A 1 80 ? -9.992 -0.575 -13.081 1.00 92.19 80 GLY A CA 1
ATOM 620 C C . GLY A 1 80 ? -10.594 0.256 -14.218 1.00 92.19 80 GLY A C 1
ATOM 621 O O . GLY A 1 80 ? -10.202 0.131 -15.382 1.00 92.19 80 GLY A O 1
ATOM 622 N N . PRO A 1 81 ? -11.548 1.134 -13.892 1.00 95.56 81 PRO A N 1
ATOM 623 C CA . PRO A 1 81 ? -12.127 2.056 -14.855 1.00 95.56 81 PRO A CA 1
ATOM 624 C C . PRO A 1 81 ? -11.090 3.088 -15.331 1.00 95.56 81 PRO A C 1
ATOM 626 O O . PRO A 1 81 ? -10.139 3.424 -14.622 1.00 95.56 81 PRO A O 1
ATOM 629 N N . ASN A 1 82 ? -11.298 3.637 -16.532 1.00 93.69 82 ASN A N 1
ATOM 630 C CA . ASN A 1 82 ? -10.344 4.541 -17.192 1.00 93.69 82 ASN A CA 1
ATOM 631 C C . ASN A 1 82 ? -9.937 5.753 -16.338 1.00 93.69 82 ASN A C 1
ATOM 633 O O . ASN A 1 82 ? -8.795 6.200 -16.424 1.00 93.69 82 ASN A O 1
ATOM 637 N N . TRP A 1 83 ? -10.847 6.265 -15.506 1.00 95.19 83 TRP A N 1
ATOM 638 C CA . TRP A 1 83 ? -10.594 7.418 -14.641 1.00 95.19 83 TRP A CA 1
ATOM 639 C C . TRP A 1 83 ? -9.612 7.124 -13.496 1.00 95.19 83 TRP A C 1
ATOM 641 O O . TRP A 1 83 ? -8.937 8.042 -13.046 1.00 95.19 83 TRP A O 1
ATOM 651 N N . MET A 1 84 ? -9.480 5.866 -13.057 1.00 92.31 84 MET A N 1
ATOM 652 C CA . MET A 1 84 ? -8.428 5.452 -12.116 1.00 92.31 84 MET A CA 1
ATOM 653 C C . MET A 1 84 ? -7.145 5.045 -12.844 1.00 92.31 84 MET A C 1
ATOM 655 O O . MET A 1 84 ? -6.049 5.337 -12.376 1.00 92.31 84 MET A O 1
ATOM 659 N N . ARG A 1 85 ? -7.268 4.361 -13.991 1.00 91.06 85 ARG A N 1
ATOM 660 C CA . ARG A 1 85 ? -6.111 3.837 -14.737 1.00 91.06 85 ARG A CA 1
ATOM 661 C C . ARG A 1 85 ? -5.206 4.939 -15.267 1.00 91.06 85 ARG A C 1
ATOM 663 O O . ARG A 1 85 ? -4.002 4.856 -15.086 1.00 91.06 85 ARG A O 1
ATOM 670 N N . ARG A 1 86 ? -5.781 5.965 -15.904 1.00 92.06 86 ARG A N 1
ATOM 671 C CA . ARG A 1 86 ? -5.017 7.048 -16.544 1.00 92.06 86 ARG A CA 1
ATOM 672 C C . ARG A 1 86 ? -4.031 7.752 -15.603 1.00 92.06 86 ARG A C 1
ATOM 674 O O . ARG A 1 86 ? -2.856 7.780 -15.954 1.00 92.06 86 ARG A O 1
ATOM 681 N N . PRO A 1 87 ? -4.443 8.266 -14.427 1.00 92.44 87 PRO A N 1
ATOM 682 C CA . PRO A 1 87 ? -3.506 8.944 -13.535 1.00 92.44 87 PRO A CA 1
ATOM 6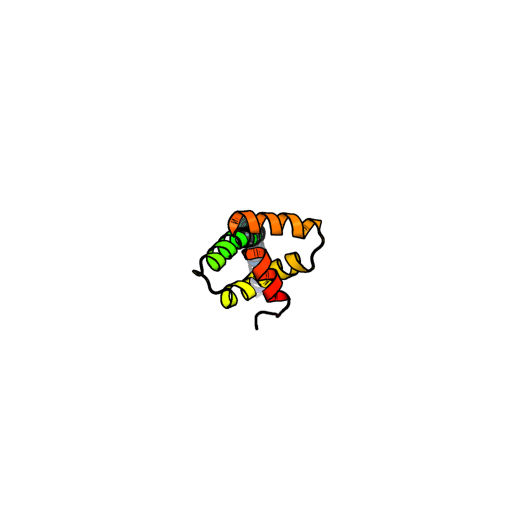83 C C . PRO A 1 87 ? -2.437 7.997 -12.979 1.00 92.44 87 PRO A C 1
ATOM 685 O O . PRO A 1 87 ? -1.296 8.411 -12.811 1.00 92.44 87 PRO A O 1
ATOM 688 N N . LEU A 1 88 ? -2.768 6.725 -12.729 1.00 90.31 88 LEU A N 1
ATOM 689 C CA . LEU A 1 88 ? -1.785 5.736 -12.277 1.00 90.31 88 LEU A CA 1
ATOM 690 C C . LEU A 1 88 ? -0.770 5.384 -13.374 1.00 90.3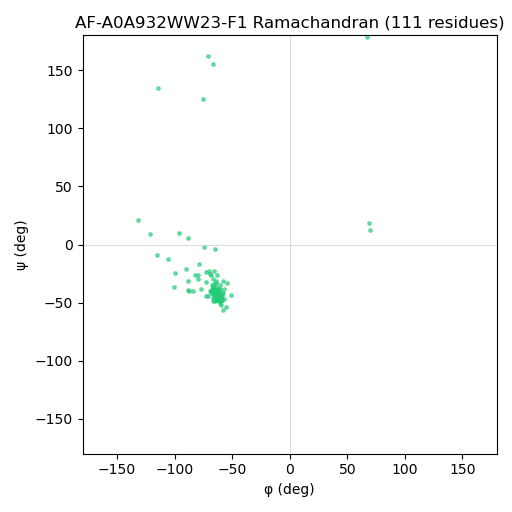1 88 LEU A C 1
ATOM 692 O O . LEU A 1 88 ? 0.414 5.267 -13.076 1.00 90.31 88 LEU A O 1
ATOM 696 N N . ASP A 1 89 ? -1.211 5.245 -14.628 1.00 88.31 89 ASP A N 1
ATOM 697 C CA . ASP A 1 89 ? -0.327 5.011 -15.779 1.00 88.31 89 ASP A CA 1
ATOM 698 C C . ASP A 1 89 ? 0.606 6.207 -16.000 1.00 88.31 89 ASP A C 1
ATOM 700 O O . ASP A 1 89 ? 1.802 6.030 -16.221 1.00 88.31 89 ASP A O 1
ATOM 704 N N . GLU A 1 90 ? 0.078 7.429 -15.925 1.00 89.56 90 GLU A N 1
ATOM 705 C CA . GLU A 1 90 ? 0.864 8.655 -16.070 1.00 89.56 90 GLU A CA 1
ATOM 706 C C . GLU A 1 90 ? 1.878 8.808 -14.931 1.00 89.56 90 GLU A C 1
ATOM 708 O O . GLU A 1 90 ? 3.053 9.082 -15.175 1.00 89.56 90 GLU A O 1
ATOM 713 N N . TYR A 1 91 ? 1.461 8.521 -13.698 1.00 89.00 91 TYR A N 1
ATOM 714 C CA . TYR A 1 91 ? 2.344 8.508 -12.538 1.00 89.00 91 TYR A CA 1
ATOM 715 C C . TYR A 1 91 ? 3.461 7.462 -12.663 1.00 89.00 91 TYR A C 1
ATOM 717 O O . TYR A 1 91 ? 4.629 7.762 -12.412 1.00 89.00 91 TYR A O 1
ATOM 725 N N . ALA A 1 92 ? 3.126 6.247 -13.106 1.00 87.06 92 ALA A N 1
ATOM 726 C CA . ALA A 1 92 ? 4.107 5.194 -13.341 1.00 87.06 92 ALA A CA 1
ATOM 727 C C . ALA A 1 92 ? 5.130 5.602 -14.412 1.00 87.06 92 ALA A C 1
ATOM 729 O O . ALA A 1 92 ? 6.325 5.406 -14.206 1.00 87.06 92 ALA A O 1
ATOM 730 N N . ARG A 1 93 ? 4.689 6.239 -15.507 1.00 85.31 93 ARG A N 1
ATOM 731 C CA . ARG A 1 93 ? 5.577 6.752 -16.567 1.00 85.31 93 ARG A CA 1
ATOM 732 C C . ARG A 1 93 ? 6.496 7.865 -16.077 1.00 85.31 93 ARG A C 1
ATOM 734 O O . ARG A 1 93 ? 7.676 7.864 -16.414 1.00 85.31 93 ARG A O 1
ATOM 741 N N . LEU A 1 94 ? 5.974 8.790 -15.269 1.00 88.69 94 LEU A N 1
ATOM 742 C CA . LEU A 1 94 ? 6.757 9.890 -14.699 1.00 88.69 94 LEU A CA 1
ATOM 743 C C . LEU A 1 94 ? 7.911 9.386 -13.822 1.00 88.69 94 LEU A C 1
ATOM 745 O O . LEU A 1 94 ? 8.975 10.001 -13.805 1.00 88.69 94 LEU A O 1
ATOM 749 N N . CYS A 1 95 ? 7.724 8.276 -13.103 1.00 86.69 95 CYS A N 1
ATOM 750 C CA . CYS A 1 95 ? 8.743 7.743 -12.196 1.00 86.69 95 CYS A CA 1
ATOM 751 C C . CYS A 1 95 ? 9.577 6.579 -12.762 1.00 86.69 95 CYS A C 1
ATOM 753 O O . CYS A 1 95 ? 10.685 6.354 -12.275 1.00 86.69 95 C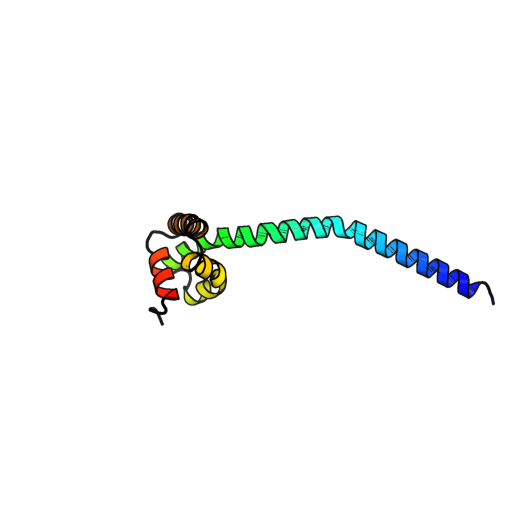YS A O 1
ATOM 755 N N . GLY A 1 96 ? 9.056 5.827 -13.735 1.00 78.31 96 GLY A N 1
ATOM 756 C CA . GLY A 1 96 ? 9.626 4.558 -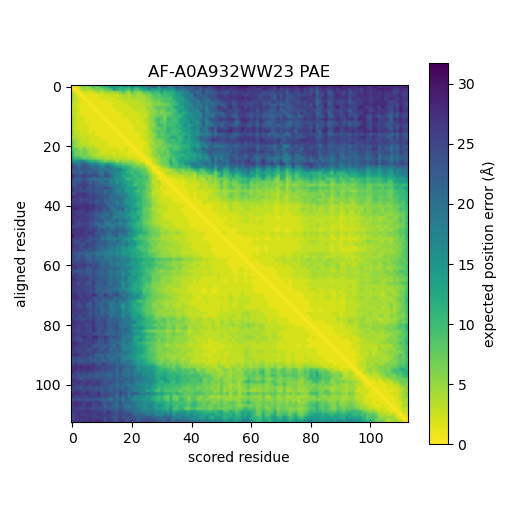14.200 1.00 78.31 96 GLY A CA 1
ATOM 757 C C . GLY A 1 96 ? 9.759 4.413 -15.716 1.00 78.31 96 GLY A C 1
ATOM 758 O O . GLY A 1 96 ? 9.768 3.287 -16.199 1.00 78.31 96 GLY A O 1
ATOM 759 N N . GLY A 1 97 ? 9.781 5.509 -16.478 1.00 78.75 97 GLY A N 1
ATOM 760 C CA . GLY A 1 97 ? 10.020 5.457 -17.925 1.00 78.75 97 GLY A CA 1
ATOM 761 C C . GLY A 1 97 ? 8.901 4.782 -18.733 1.00 78.75 97 GLY A C 1
ATOM 762 O O . GLY A 1 97 ? 7.888 4.323 -18.204 1.00 78.75 97 GLY A O 1
ATOM 763 N N . GLU A 1 98 ? 9.050 4.731 -20.059 1.00 79.50 98 GLU A N 1
ATOM 764 C CA . GLU A 1 98 ? 8.035 4.132 -20.944 1.00 79.50 98 GLU A CA 1
ATOM 765 C C . GLU A 1 98 ? 7.991 2.595 -20.855 1.00 79.50 98 GLU A C 1
ATOM 767 O O . GLU A 1 98 ? 6.952 1.984 -21.121 1.00 79.50 98 GLU A O 1
ATOM 772 N N . GLY A 1 99 ? 9.095 1.961 -20.441 1.00 77.62 99 GLY A N 1
ATOM 773 C CA . GLY A 1 99 ? 9.225 0.505 -20.394 1.00 77.62 99 GLY A CA 1
ATOM 774 C C . GLY A 1 99 ? 8.418 -0.158 -19.276 1.00 77.62 99 GLY A C 1
ATOM 775 O O . GLY A 1 99 ? 7.924 -1.272 -19.449 1.00 77.62 99 GLY A O 1
ATOM 776 N N . THR A 1 100 ? 8.227 0.505 -18.134 1.00 73.94 100 THR A N 1
ATOM 777 C CA . THR A 1 100 ? 7.593 -0.110 -16.950 1.00 73.94 100 THR A CA 1
ATOM 778 C C . THR A 1 100 ? 6.140 -0.508 -17.169 1.00 73.94 100 THR A C 1
ATOM 780 O O . THR A 1 100 ? 5.742 -1.611 -16.787 1.00 73.94 100 THR A O 1
ATOM 783 N N . VAL A 1 101 ? 5.353 0.332 -17.843 1.00 73.06 101 VAL A N 1
ATOM 784 C CA . VAL A 1 101 ? 3.943 0.030 -18.142 1.00 73.06 101 VAL A CA 1
ATOM 785 C C . VAL A 1 101 ? 3.827 -1.189 -19.066 1.00 73.06 101 VAL A C 1
ATOM 787 O O . VAL A 1 101 ? 2.925 -2.016 -18.907 1.00 73.06 101 VAL A O 1
ATOM 790 N N . PHE A 1 102 ? 4.764 -1.336 -20.007 1.00 80.94 102 PHE A N 1
ATOM 791 C CA . PHE A 1 102 ? 4.812 -2.474 -20.922 1.00 80.94 102 PHE A CA 1
ATOM 792 C C . PHE A 1 102 ? 5.129 -3.782 -20.184 1.00 80.94 102 PHE A C 1
ATOM 794 O O . PHE A 1 102 ? 4.383 -4.757 -20.313 1.00 80.94 102 PHE A O 1
ATOM 801 N N . TRP A 1 103 ? 6.167 -3.786 -19.340 1.00 75.75 103 TRP A N 1
ATOM 802 C CA . TRP A 1 103 ? 6.553 -4.959 -18.549 1.00 75.75 103 TRP A CA 1
ATOM 803 C C . TRP A 1 103 ? 5.455 -5.404 -17.582 1.00 75.75 103 TRP A C 1
ATOM 805 O O . TRP A 1 103 ? 5.169 -6.595 -17.486 1.00 75.75 103 TRP A O 1
ATOM 815 N N . MET A 1 104 ? 4.782 -4.467 -16.912 1.00 73.88 104 MET A N 1
ATOM 816 C CA . MET A 1 104 ? 3.682 -4.790 -15.996 1.00 73.88 104 MET A CA 1
ATOM 817 C C . MET A 1 104 ? 2.501 -5.448 -16.702 1.00 73.88 104 MET A C 1
ATOM 819 O O . MET A 1 104 ? 1.905 -6.388 -16.171 1.00 73.88 104 MET A O 1
ATOM 823 N N . ARG A 1 105 ? 2.174 -4.981 -17.911 1.00 78.00 105 ARG A N 1
ATOM 824 C CA . ARG A 1 105 ? 1.103 -5.571 -18.715 1.00 78.00 105 ARG A CA 1
ATOM 825 C C . ARG A 1 105 ? 1.464 -6.995 -19.150 1.00 78.00 105 ARG A C 1
ATOM 827 O O . ARG A 1 105 ? 0.632 -7.886 -19.022 1.00 78.00 105 ARG A O 1
ATOM 834 N N . LEU A 1 106 ? 2.711 -7.229 -19.565 1.00 80.12 106 LEU A N 1
ATOM 835 C CA . LEU A 1 106 ? 3.200 -8.570 -19.908 1.00 80.12 106 LEU A CA 1
ATOM 836 C C . LEU A 1 106 ? 3.203 -9.540 -18.718 1.00 80.12 106 LEU A C 1
ATOM 838 O O . LEU A 1 106 ? 2.871 -10.714 -18.881 1.00 80.12 106 LEU A O 1
ATOM 842 N N . LEU A 1 107 ? 3.557 -9.055 -17.525 1.00 75.62 107 LEU A N 1
ATOM 843 C CA . LEU A 1 107 ? 3.630 -9.874 -16.315 1.00 75.62 107 LEU A CA 1
ATOM 844 C C . LEU A 1 107 ? 2.260 -10.377 -15.874 1.00 75.62 107 LEU A C 1
ATOM 846 O O . LEU A 1 107 ? 2.120 -11.530 -15.475 1.00 75.62 107 LEU A O 1
ATOM 850 N N . VAL A 1 108 ? 1.236 -9.528 -15.965 1.00 69.62 108 VAL A N 1
ATOM 851 C CA . VAL A 1 108 ? -0.118 -9.920 -15.558 1.00 69.62 108 VAL A CA 1
ATOM 852 C C . VAL A 1 108 ? -0.858 -10.700 -16.637 1.00 69.62 108 VAL A C 1
ATOM 854 O O . VAL A 1 108 ? -1.675 -11.554 -16.298 1.00 69.62 108 VAL A O 1
ATOM 857 N N . ASP A 1 109 ? -0.518 -10.504 -17.911 1.00 78.38 109 ASP A N 1
ATOM 858 C CA . ASP A 1 109 ? -0.959 -11.395 -18.991 1.00 78.38 109 ASP A CA 1
ATOM 859 C C . ASP A 1 109 ? -0.376 -12.819 -18.854 1.00 78.38 109 ASP A C 1
ATOM 861 O O . ASP A 1 109 ? -0.708 -13.694 -19.651 1.00 78.38 109 ASP A O 1
ATOM 865 N N . GLY A 1 110 ? 0.495 -13.068 -17.865 1.00 70.56 110 GLY A N 1
ATOM 866 C CA . GLY A 1 110 ? 1.094 -14.378 -17.620 1.00 70.56 110 GLY A CA 1
ATOM 867 C C . GLY A 1 110 ? 2.081 -14.796 -18.708 1.00 70.56 110 GLY A C 1
ATOM 868 O O . GLY A 1 110 ? 2.383 -15.974 -18.825 1.00 70.56 110 GLY A O 1
ATOM 869 N N . ARG A 1 111 ? 2.588 -13.848 -19.511 1.00 66.62 111 ARG A N 1
ATOM 870 C CA . ARG A 1 111 ? 3.499 -14.126 -20.637 1.00 66.62 111 ARG A CA 1
ATOM 871 C C . ARG A 1 111 ? 4.981 -14.149 -20.255 1.00 66.62 111 ARG A C 1
ATOM 873 O O . ARG A 1 111 ? 5.829 -14.211 -21.138 1.00 66.62 111 ARG A O 1
ATOM 880 N N . MET A 1 112 ? 5.294 -14.040 -18.966 1.00 63.06 112 MET A N 1
ATOM 881 C CA . MET A 1 112 ? 6.666 -13.960 -18.449 1.00 63.06 112 MET A CA 1
ATOM 882 C C . MET A 1 112 ? 7.026 -15.082 -17.462 1.00 63.06 112 MET A C 1
ATOM 884 O O . MET A 1 112 ? 8.093 -15.023 -16.855 1.00 63.06 112 MET A O 1
ATOM 888 N N . PHE A 1 113 ? 6.156 -16.086 -17.315 1.00 55.03 113 PHE A N 1
ATOM 889 C CA . PHE A 1 113 ? 6.433 -17.328 -16.592 1.00 55.03 113 PHE A CA 1
ATOM 890 C C . PHE A 1 113 ? 6.397 -18.511 -17.554 1.00 55.03 113 PHE A C 1
ATOM 892 O O . PHE A 1 113 ? 5.541 -18.482 -18.467 1.00 55.03 113 PHE A O 1
#

pLDDT: mean 85.5, std 9.23, range [55.03, 96.75]